Protein AF-A0AB33VFN6-F1 (afdb_monomer)

Mean predicted aligned error: 7.91 Å

Radius of gyration: 19.94 Å; Cα contacts (8 Å, |Δi|>4): 55; chains: 1; bounding box: 40×41×47 Å

Structure (mmCIF, N/CA/C/O backbone):
data_AF-A0AB33VFN6-F1
#
_entry.id   AF-A0AB33VFN6-F1
#
loop_
_atom_site.group_PDB
_atom_site.id
_atom_site.type_symbol
_atom_site.label_atom_id
_atom_site.label_alt_id
_atom_site.label_comp_id
_atom_site.label_asym_id
_atom_site.label_entity_id
_atom_site.label_seq_id
_atom_site.pdbx_PDB_ins_code
_atom_site.Cartn_x
_atom_site.Cartn_y
_atom_site.Cartn_z
_atom_site.occupancy
_atom_site.B_iso_or_equiv
_atom_site.auth_seq_id
_atom_site.auth_comp_id
_atom_site.auth_asym_id
_atom_site.auth_atom_id
_atom_site.pdbx_PDB_model_num
ATOM 1 N N . MET A 1 1 ? 2.770 28.468 1.454 1.00 62.97 1 MET A N 1
ATOM 2 C CA . MET A 1 1 ? 3.208 27.083 1.742 1.00 62.97 1 MET A CA 1
ATOM 3 C C . MET A 1 1 ? 2.191 26.129 1.129 1.00 62.97 1 MET A C 1
ATOM 5 O O . MET A 1 1 ? 1.022 26.241 1.469 1.00 62.97 1 MET A O 1
ATOM 9 N N . LYS A 1 2 ? 2.576 25.270 0.174 1.00 76.00 2 LYS A N 1
ATOM 10 C CA . LYS A 1 2 ? 1.662 24.249 -0.374 1.00 76.00 2 LYS A CA 1
ATOM 11 C C . LYS A 1 2 ? 1.518 23.139 0.669 1.00 76.00 2 LYS A C 1
ATOM 13 O O . LYS A 1 2 ? 2.529 22.588 1.097 1.00 76.00 2 LYS A O 1
ATOM 18 N N . LEU A 1 3 ? 0.293 22.852 1.101 1.00 74.88 3 LEU A N 1
ATOM 19 C CA . LEU A 1 3 ? 0.036 21.748 2.024 1.00 74.88 3 LEU A CA 1
ATOM 20 C C . LEU A 1 3 ? 0.322 20.408 1.315 1.00 74.88 3 LEU A C 1
ATOM 22 O O . LEU A 1 3 ? 0.024 20.280 0.122 1.00 74.88 3 LEU A O 1
ATOM 26 N N . PRO A 1 4 ? 0.900 19.412 2.009 1.00 84.94 4 PRO A N 1
ATOM 27 C CA . PRO A 1 4 ? 1.056 18.063 1.476 1.00 84.94 4 PRO A CA 1
ATOM 28 C C . PRO A 1 4 ? -0.286 17.505 0.981 1.00 84.94 4 PRO A C 1
ATOM 30 O O . PRO A 1 4 ? -1.309 17.651 1.646 1.00 84.94 4 PRO A O 1
ATOM 33 N N . ARG A 1 5 ? -0.289 16.7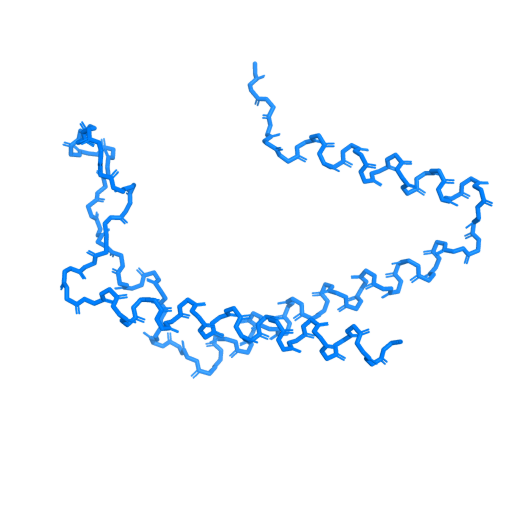97 -0.157 1.00 81.31 5 ARG A N 1
ATOM 34 C CA . ARG A 1 5 ? -1.512 16.214 -0.761 1.00 81.31 5 ARG A CA 1
ATOM 35 C C . ARG A 1 5 ? -2.303 15.310 0.198 1.00 81.31 5 ARG A C 1
ATOM 37 O O . ARG A 1 5 ? -3.504 15.139 0.032 1.00 81.31 5 ARG A O 1
ATOM 44 N N . LEU A 1 6 ? -1.629 14.731 1.190 1.00 88.25 6 LEU A N 1
ATOM 45 C CA . LEU A 1 6 ? -2.212 13.812 2.167 1.00 88.25 6 LEU A CA 1
ATOM 46 C C . LEU A 1 6 ? -2.761 14.505 3.422 1.00 88.25 6 LEU A C 1
ATOM 48 O O . LEU A 1 6 ? -3.441 13.859 4.214 1.00 88.25 6 LEU A O 1
ATOM 52 N N . THR A 1 7 ? -2.520 15.806 3.613 1.00 89.62 7 THR A N 1
ATOM 53 C CA . THR A 1 7 ? -2.939 16.515 4.831 1.00 89.62 7 THR A CA 1
ATOM 54 C C . THR A 1 7 ? -4.455 16.496 5.016 1.00 89.62 7 THR A C 1
ATOM 56 O O . THR A 1 7 ? -4.923 16.230 6.119 1.00 89.62 7 THR A O 1
ATOM 59 N N . THR A 1 8 ? -5.230 16.681 3.944 1.00 89.88 8 THR A N 1
ATOM 60 C CA . THR A 1 8 ? -6.701 16.614 3.998 1.00 89.88 8 THR A CA 1
ATOM 61 C C . THR A 1 8 ? -7.198 15.247 4.471 1.00 89.88 8 THR A C 1
ATOM 63 O O . THR A 1 8 ? -8.100 15.168 5.301 1.00 89.88 8 THR A O 1
ATOM 66 N N . TRP A 1 9 ? -6.573 14.165 4.001 1.00 92.56 9 TRP A N 1
ATOM 67 C CA . TRP A 1 9 ? -6.935 12.798 4.383 1.00 92.56 9 TRP A CA 1
ATOM 68 C C . TRP A 1 9 ? -6.587 12.487 5.839 1.00 92.56 9 TRP A C 1
ATOM 70 O O . TRP A 1 9 ? -7.372 11.845 6.535 1.00 92.56 9 TRP A O 1
ATOM 80 N N . ILE A 1 10 ? -5.447 12.987 6.324 1.00 92.31 10 ILE A N 1
ATOM 81 C CA . ILE A 1 10 ? -5.054 12.859 7.733 1.00 92.31 10 ILE A CA 1
ATOM 82 C C . ILE A 1 10 ? -6.083 13.551 8.634 1.00 92.31 10 ILE A C 1
ATOM 84 O O . ILE A 1 10 ? -6.556 12.945 9.592 1.00 92.31 10 ILE A O 1
ATOM 88 N N . ILE A 1 11 ? -6.482 14.782 8.296 1.00 94.19 11 ILE A N 1
ATOM 89 C CA . ILE A 1 11 ? -7.487 15.535 9.060 1.00 94.19 11 ILE A CA 1
ATOM 90 C C . ILE A 1 11 ? -8.821 14.779 9.091 1.00 94.19 11 ILE A C 1
ATOM 92 O O . ILE A 1 11 ? -9.389 14.594 10.166 1.00 94.19 11 ILE A O 1
ATOM 96 N N . ALA A 1 12 ? -9.292 14.289 7.940 1.00 93.94 12 ALA A N 1
ATOM 97 C CA . ALA A 1 12 ? -10.526 13.509 7.862 1.00 93.94 12 ALA A CA 1
ATOM 98 C C . ALA A 1 12 ? -10.463 12.228 8.715 1.00 93.94 12 ALA A C 1
ATOM 100 O O . ALA A 1 12 ? -11.416 11.904 9.421 1.00 93.94 12 ALA A O 1
ATOM 101 N N . THR A 1 13 ? -9.324 11.529 8.702 1.00 92.81 13 THR A N 1
ATOM 102 C CA . THR A 1 13 ? -9.116 10.295 9.477 1.00 92.81 13 THR A CA 1
ATOM 103 C C . THR A 1 13 ? -9.154 10.564 10.980 1.00 92.81 13 THR A C 1
ATOM 105 O O . THR A 1 13 ? -9.819 9.843 11.721 1.00 92.81 13 THR A O 1
ATOM 108 N N . ILE A 1 14 ? -8.485 11.629 11.436 1.00 94.25 14 ILE A N 1
ATOM 109 C CA . ILE A 1 14 ? -8.485 12.033 12.848 1.00 94.25 14 ILE A CA 1
ATOM 110 C C . ILE A 1 14 ? -9.895 12.439 13.288 1.00 94.25 14 ILE A C 1
ATOM 112 O O . ILE A 1 14 ? -10.349 12.006 14.345 1.00 94.25 14 ILE A O 1
ATOM 116 N N . ALA A 1 15 ? -10.610 13.218 12.473 1.00 95.88 15 ALA A N 1
ATOM 117 C CA . ALA A 1 15 ? -11.981 13.621 12.774 1.00 95.88 15 ALA A CA 1
ATOM 118 C C . ALA A 1 15 ? -12.912 12.406 12.924 1.00 95.88 15 ALA A C 1
ATOM 120 O O . ALA A 1 15 ? -13.649 12.317 13.904 1.00 95.88 15 ALA A O 1
ATOM 121 N N . LEU A 1 16 ? -12.827 11.434 12.009 1.00 93.06 16 LEU A N 1
ATOM 122 C CA . LEU A 1 16 ? -13.589 10.185 12.100 1.00 93.06 16 LEU A CA 1
ATOM 123 C C . LEU A 1 16 ? -13.234 9.382 13.357 1.00 93.06 16 LEU A C 1
ATOM 125 O O . LEU A 1 16 ? -14.137 8.916 14.048 1.00 93.06 16 LEU A O 1
ATOM 129 N N . ALA A 1 17 ? -11.948 9.260 13.696 1.00 92.19 17 ALA A N 1
ATOM 130 C CA . ALA A 1 17 ? -11.513 8.559 14.904 1.00 92.19 17 ALA A CA 1
ATOM 131 C C . ALA A 1 17 ? -12.062 9.213 16.187 1.00 92.19 17 ALA A C 1
ATOM 133 O O . ALA A 1 17 ? -12.501 8.507 17.096 1.00 92.19 17 ALA A O 1
ATOM 134 N N . ILE A 1 18 ? -12.102 10.551 16.244 1.00 94.38 18 ILE A N 1
ATOM 135 C CA . ILE A 1 18 ? -12.695 11.299 17.364 1.00 94.38 18 ILE A CA 1
ATOM 136 C C . ILE A 1 18 ? -14.204 11.049 17.441 1.00 94.38 18 ILE A C 1
ATOM 138 O O . ILE A 1 18 ? -14.713 10.741 18.516 1.00 94.38 18 ILE A O 1
ATOM 142 N N . ILE A 1 19 ? -14.919 11.130 16.315 1.00 95.50 19 ILE A N 1
ATOM 143 C CA . ILE A 1 19 ? -16.368 10.880 16.265 1.00 95.50 19 ILE A CA 1
ATOM 144 C C . ILE A 1 19 ? -16.691 9.460 16.752 1.00 95.50 19 ILE A C 1
ATOM 146 O O . ILE A 1 19 ? -17.586 9.289 17.578 1.00 95.50 19 ILE A O 1
ATOM 150 N N . ILE A 1 20 ? -15.933 8.450 16.308 1.00 93.12 20 ILE A N 1
ATOM 151 C CA . ILE A 1 20 ? -16.082 7.063 16.777 1.00 93.12 20 ILE A CA 1
ATOM 152 C C . ILE A 1 20 ? -15.813 6.971 18.282 1.00 93.12 20 ILE A C 1
ATOM 154 O O . ILE A 1 20 ? -16.580 6.333 18.998 1.00 93.12 20 ILE A O 1
ATOM 158 N N . GLY A 1 21 ? -14.767 7.634 18.781 1.00 92.44 21 GLY A N 1
ATOM 159 C CA . GLY A 1 21 ? -14.443 7.647 20.207 1.00 92.44 21 GLY A CA 1
ATOM 160 C C . GLY A 1 21 ? -15.532 8.275 21.080 1.00 92.44 21 GLY A C 1
ATOM 161 O O . GLY A 1 21 ? -15.776 7.788 22.181 1.00 92.44 21 GLY A O 1
ATOM 162 N N . LEU A 1 22 ? -16.217 9.308 20.579 1.00 94.69 22 LEU A N 1
ATOM 163 C CA . LEU A 1 22 ? -17.315 9.976 21.283 1.00 94.69 22 LEU A CA 1
ATOM 164 C C . LEU A 1 22 ? -18.624 9.175 21.233 1.00 94.69 22 LEU A C 1
ATOM 166 O O . LEU A 1 22 ? -19.325 9.090 22.237 1.00 94.69 22 LEU A O 1
ATOM 170 N N . LEU A 1 23 ? -18.959 8.589 20.079 1.00 95.12 23 LEU A N 1
ATOM 171 C CA . LEU A 1 23 ? -20.221 7.863 19.884 1.00 95.12 23 LEU A CA 1
ATOM 172 C C . LEU A 1 23 ? -20.159 6.405 20.353 1.00 95.12 23 LEU A C 1
ATOM 174 O O . LEU A 1 23 ? -21.181 5.810 20.686 1.00 95.12 23 LEU A O 1
ATOM 178 N N . SER A 1 24 ? -18.985 5.779 20.312 1.00 93.38 24 SER A N 1
ATOM 179 C CA . SER A 1 24 ? -18.804 4.346 20.554 1.00 93.38 24 SER A CA 1
ATOM 180 C C . SER A 1 24 ? -17.390 4.051 21.076 1.00 93.38 24 SER A C 1
ATOM 182 O O . SER A 1 24 ? -16.602 3.389 20.397 1.00 93.38 24 SER A O 1
ATOM 184 N N . PRO A 1 25 ? -17.055 4.475 22.311 1.00 88.75 25 PRO A N 1
ATOM 185 C CA . PRO A 1 25 ? -15.706 4.329 22.872 1.00 88.75 25 PRO A CA 1
ATOM 186 C C . PRO A 1 25 ? -15.237 2.868 22.935 1.00 88.75 25 PRO A C 1
ATOM 188 O O . PRO A 1 25 ? -14.053 2.584 22.765 1.00 88.75 25 PRO A O 1
ATOM 191 N N . GLN A 1 26 ? -16.171 1.923 23.082 1.00 92.56 26 GLN A N 1
ATOM 192 C CA . GLN A 1 26 ? -15.895 0.483 23.051 1.00 92.56 26 GLN A CA 1
ATOM 193 C C . GLN A 1 26 ? -15.353 -0.033 21.704 1.00 92.56 26 GLN A C 1
ATOM 195 O O . GLN A 1 26 ? -14.795 -1.125 21.653 1.00 92.56 26 GLN A O 1
ATOM 200 N N . GLN A 1 27 ? -15.496 0.723 20.608 1.00 91.12 27 GLN A N 1
ATOM 201 C CA . GLN A 1 27 ? -14.975 0.345 19.288 1.00 91.12 27 GLN A CA 1
ATOM 202 C C . GLN A 1 27 ? -13.517 0.772 19.072 1.00 91.12 27 GLN A C 1
ATOM 204 O O . GLN A 1 27 ? -12.863 0.235 18.176 1.00 91.12 27 GLN A O 1
ATOM 209 N N . LEU A 1 28 ? -12.974 1.684 19.893 1.00 90.50 28 LEU A N 1
ATOM 210 C CA . LEU A 1 28 ? -11.583 2.132 19.766 1.00 90.50 28 LEU A CA 1
ATOM 211 C C . LEU A 1 28 ? -10.575 0.972 19.879 1.00 90.50 28 LEU A C 1
ATOM 213 O O . LEU A 1 28 ? -9.708 0.879 19.008 1.00 90.50 28 LEU A O 1
ATOM 217 N N . PRO A 1 29 ? -10.691 0.039 20.850 1.00 90.88 29 PRO A N 1
ATOM 218 C CA . PRO A 1 29 ? -9.782 -1.104 20.935 1.00 90.88 29 PRO A CA 1
ATOM 219 C C . PRO A 1 29 ? -9.846 -2.015 19.702 1.00 90.88 29 PRO A C 1
ATOM 221 O O . PRO A 1 29 ? -8.812 -2.449 19.200 1.00 90.88 29 PRO A O 1
ATOM 224 N N . VAL A 1 30 ? -11.046 -2.261 19.164 1.00 91.69 30 VAL A N 1
ATOM 225 C CA . VAL A 1 30 ? -11.240 -3.110 17.974 1.00 91.69 30 VAL A CA 1
ATOM 226 C C . VAL A 1 30 ? -10.661 -2.443 16.726 1.00 91.69 30 VAL A C 1
ATOM 228 O O . VAL A 1 30 ? -10.015 -3.097 15.909 1.00 91.69 30 VAL A O 1
ATOM 231 N N . SER A 1 31 ? -10.845 -1.129 16.582 1.00 90.31 31 SER A N 1
ATOM 232 C CA . SER A 1 31 ? -10.254 -0.368 15.481 1.00 90.31 31 SER A CA 1
ATOM 233 C C . SER A 1 31 ? -8.726 -0.356 15.556 1.00 90.31 31 SER A C 1
ATOM 235 O O . SER A 1 31 ? -8.066 -0.513 14.530 1.00 90.31 31 SER A O 1
ATOM 237 N N . LEU A 1 32 ? -8.154 -0.200 16.755 1.00 90.75 32 LEU A N 1
ATOM 238 C CA . LEU A 1 32 ? -6.706 -0.269 16.967 1.00 90.75 32 LEU A CA 1
ATOM 239 C C . LEU A 1 32 ? -6.149 -1.654 16.632 1.00 90.75 32 LEU A C 1
ATOM 241 O O . LEU A 1 32 ? -5.111 -1.745 15.982 1.00 90.75 32 LEU A O 1
ATOM 245 N N . TYR A 1 33 ? -6.857 -2.717 17.016 1.00 91.44 33 TYR A N 1
ATOM 246 C CA . TYR A 1 33 ? -6.495 -4.086 16.659 1.00 91.44 33 TYR A CA 1
ATOM 247 C C . TYR A 1 33 ? -6.496 -4.308 15.138 1.00 91.44 33 TYR A C 1
ATOM 249 O O . TYR A 1 33 ? -5.532 -4.822 14.579 1.00 91.44 33 TYR A O 1
ATOM 257 N N . LYS A 1 34 ? -7.529 -3.846 14.426 1.00 90.38 34 LYS A N 1
ATOM 258 C CA . LYS A 1 34 ? -7.565 -3.936 12.955 1.00 90.38 34 LYS A CA 1
ATOM 259 C C . LYS A 1 34 ? -6.442 -3.132 12.300 1.00 90.38 34 LYS A C 1
ATOM 261 O O . LYS A 1 34 ? -5.843 -3.582 11.326 1.00 90.38 34 LYS A O 1
ATOM 266 N N . LEU A 1 35 ? -6.127 -1.957 12.843 1.00 91.38 35 LEU A N 1
ATOM 267 C CA . LEU A 1 35 ? -5.037 -1.131 12.336 1.00 91.38 35 LEU A CA 1
ATOM 268 C C . LEU A 1 35 ? -3.669 -1.789 12.563 1.00 91.38 35 LEU A C 1
ATOM 270 O O . LEU A 1 35 ? -2.837 -1.756 11.660 1.00 91.38 35 LEU A O 1
ATOM 274 N N . SER A 1 36 ? -3.439 -2.421 13.719 1.00 90.56 36 SER A N 1
ATOM 275 C CA . SER A 1 36 ? -2.189 -3.143 13.990 1.00 90.56 36 SER A CA 1
ATOM 276 C C . SER A 1 36 ? -2.019 -4.364 13.084 1.00 90.56 36 SER A C 1
ATOM 278 O O . SER A 1 36 ? -0.925 -4.624 12.589 1.00 90.56 36 SER A O 1
ATOM 280 N N . LEU A 1 37 ? -3.110 -5.071 12.795 1.00 89.69 37 LEU A N 1
ATOM 281 C CA . LEU A 1 37 ? -3.129 -6.153 11.822 1.00 89.69 37 LEU A CA 1
ATOM 282 C C . LEU A 1 37 ? -2.720 -5.666 10.421 1.00 89.69 37 LEU A C 1
ATOM 284 O O . LEU A 1 37 ? -1.805 -6.229 9.818 1.00 89.69 37 LEU A O 1
ATOM 288 N N . VAL A 1 38 ? -3.323 -4.582 9.921 1.00 91.62 38 VAL A N 1
ATOM 289 C CA . VAL A 1 38 ? -3.001 -4.015 8.596 1.00 91.62 38 VAL A CA 1
ATOM 290 C C . VAL A 1 38 ? -1.548 -3.530 8.517 1.00 91.62 38 VAL A C 1
ATOM 292 O O . VAL A 1 38 ? -0.871 -3.766 7.512 1.00 91.62 38 VAL A O 1
ATOM 295 N N . THR A 1 39 ? -1.030 -2.882 9.567 1.00 91.75 39 THR A N 1
ATOM 296 C CA . THR A 1 39 ? 0.368 -2.423 9.581 1.00 91.75 39 THR A CA 1
ATOM 297 C C . THR A 1 39 ? 1.349 -3.591 9.615 1.00 91.75 39 THR A C 1
ATOM 299 O O . THR A 1 39 ? 2.334 -3.568 8.876 1.00 91.75 39 THR A O 1
ATOM 302 N N . MET A 1 40 ? 1.065 -4.648 10.383 1.00 89.50 40 MET A N 1
ATOM 303 C CA . MET A 1 40 ? 1.870 -5.871 10.359 1.00 89.50 40 MET A CA 1
ATOM 304 C C . MET A 1 40 ? 1.837 -6.555 8.987 1.00 89.50 40 MET A C 1
ATOM 306 O O . MET A 1 40 ? 2.897 -6.942 8.496 1.00 89.50 40 MET A O 1
ATOM 310 N N . ALA A 1 41 ? 0.674 -6.631 8.324 1.00 91.94 41 ALA A N 1
ATOM 311 C CA . ALA A 1 41 ? 0.561 -7.151 6.955 1.00 91.94 41 ALA A CA 1
ATOM 312 C C . ALA A 1 41 ? 1.498 -6.411 5.996 1.00 91.94 41 ALA A C 1
ATOM 314 O O . ALA A 1 41 ? 2.245 -7.040 5.248 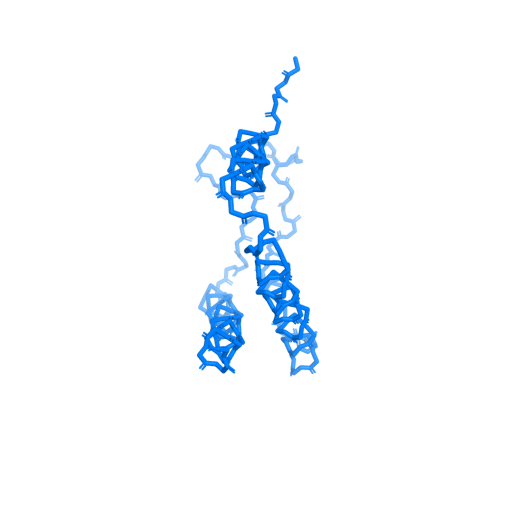1.00 91.94 41 ALA A O 1
ATOM 315 N N . ALA A 1 42 ? 1.482 -5.075 6.040 1.00 92.19 42 ALA A N 1
ATOM 316 C CA . ALA A 1 42 ? 2.320 -4.246 5.182 1.00 92.19 42 ALA A CA 1
ATOM 317 C C . ALA A 1 42 ? 3.817 -4.500 5.421 1.00 92.19 42 ALA A C 1
ATOM 319 O O . ALA A 1 42 ? 4.583 -4.631 4.463 1.00 92.19 42 ALA A O 1
ATOM 320 N N . VAL A 1 43 ? 4.229 -4.608 6.689 1.00 93.00 43 VAL A N 1
ATOM 321 C CA . VAL A 1 43 ? 5.620 -4.901 7.055 1.00 93.00 43 VAL A CA 1
ATOM 322 C C . VAL A 1 43 ? 6.023 -6.282 6.540 1.00 93.00 43 VAL A C 1
ATOM 324 O O . VAL A 1 43 ? 7.022 -6.395 5.832 1.00 93.00 43 VAL A O 1
ATOM 327 N N . VAL A 1 44 ? 5.239 -7.323 6.824 1.00 91.81 44 VAL A N 1
ATOM 328 C CA . VAL A 1 44 ? 5.543 -8.695 6.387 1.00 91.81 44 VAL A CA 1
ATOM 329 C C . VAL A 1 44 ? 5.589 -8.794 4.861 1.00 91.81 44 VAL A C 1
ATOM 331 O O . VAL A 1 44 ? 6.541 -9.357 4.325 1.00 91.81 44 VAL A O 1
ATOM 334 N N . ALA A 1 45 ? 4.631 -8.194 4.148 1.00 91.31 45 ALA A N 1
ATOM 335 C CA . ALA A 1 45 ? 4.608 -8.171 2.685 1.00 91.31 45 ALA A CA 1
ATOM 336 C C . ALA A 1 45 ? 5.862 -7.509 2.096 1.00 91.31 45 ALA A C 1
ATOM 338 O O . ALA A 1 45 ? 6.446 -8.012 1.134 1.00 91.31 45 ALA A O 1
ATOM 339 N N . TYR A 1 46 ? 6.305 -6.400 2.696 1.00 90.44 46 TYR A N 1
ATOM 340 C CA . TYR A 1 46 ? 7.524 -5.711 2.286 1.00 90.44 46 TYR A CA 1
ATOM 341 C C . TYR A 1 46 ? 8.775 -6.577 2.490 1.00 90.44 46 TYR A C 1
ATOM 343 O O . TYR A 1 46 ? 9.618 -6.677 1.594 1.00 90.44 46 TYR A O 1
ATOM 351 N N . TRP A 1 47 ? 8.893 -7.220 3.655 1.00 91.50 47 TRP A N 1
ATOM 352 C CA . TRP A 1 47 ? 10.000 -8.133 3.943 1.00 91.50 47 TRP A CA 1
ATOM 353 C C . TRP A 1 47 ? 10.003 -9.333 2.997 1.00 91.50 47 TRP A C 1
ATOM 355 O O . TRP A 1 47 ? 11.061 -9.692 2.482 1.00 91.50 47 TRP A O 1
ATOM 365 N N . LEU A 1 48 ? 8.830 -9.900 2.712 1.00 89.19 48 LEU A N 1
ATOM 366 C CA . LEU A 1 48 ? 8.677 -11.037 1.813 1.00 89.19 48 LEU A CA 1
ATOM 367 C C . LEU A 1 48 ? 9.103 -10.695 0.377 1.00 89.19 48 LEU A C 1
ATOM 369 O O . LEU A 1 48 ? 9.892 -11.440 -0.204 1.00 89.19 48 LEU A O 1
ATOM 373 N N . ASP A 1 49 ? 8.665 -9.553 -0.174 1.00 88.75 49 ASP A N 1
ATOM 374 C CA . ASP A 1 49 ? 9.103 -9.104 -1.510 1.00 88.75 49 ASP A CA 1
ATOM 375 C C . ASP A 1 49 ? 10.631 -8.964 -1.580 1.00 88.75 49 ASP A C 1
ATOM 377 O O . ASP A 1 49 ? 11.260 -9.390 -2.549 1.00 88.75 49 ASP A O 1
ATOM 381 N N . ARG A 1 50 ? 11.249 -8.405 -0.532 1.00 84.94 50 ARG A N 1
ATOM 382 C CA . ARG A 1 50 ? 12.692 -8.143 -0.509 1.00 84.94 50 ARG A CA 1
ATOM 383 C C . ARG A 1 50 ? 13.540 -9.393 -0.251 1.00 84.94 50 ARG A C 1
ATOM 385 O O . ARG A 1 50 ? 14.658 -9.450 -0.760 1.00 84.94 50 ARG A O 1
ATOM 392 N N . ALA A 1 51 ? 13.032 -10.359 0.515 1.00 86.38 51 ALA A N 1
ATOM 393 C CA . ALA A 1 51 ? 13.719 -11.614 0.821 1.00 86.38 51 ALA A CA 1
ATOM 394 C C . ALA A 1 51 ? 13.677 -12.601 -0.354 1.00 86.38 51 ALA A C 1
ATOM 396 O O . ALA A 1 51 ? 14.689 -13.226 -0.660 1.00 86.38 51 ALA A O 1
ATOM 397 N N . LEU A 1 52 ? 12.533 -12.710 -1.039 1.00 85.19 52 LEU A N 1
ATOM 398 C CA . LEU A 1 52 ? 12.383 -13.612 -2.183 1.00 85.19 52 LEU A CA 1
ATOM 399 C C . LEU A 1 52 ? 13.125 -13.106 -3.430 1.00 85.19 52 LEU A C 1
ATOM 401 O O . LEU A 1 52 ? 13.592 -13.910 -4.233 1.00 85.19 52 LEU A O 1
ATOM 405 N N . PHE A 1 53 ? 13.249 -11.783 -3.598 1.00 83.00 53 PHE A N 1
ATOM 406 C CA . PHE A 1 53 ? 13.770 -11.182 -4.831 1.00 83.00 53 PHE A CA 1
ATOM 407 C C . PHE A 1 53 ? 14.827 -10.095 -4.571 1.00 83.00 53 PHE A C 1
ATOM 409 O O . PHE A 1 53 ? 14.600 -8.917 -4.874 1.00 83.00 53 PHE A O 1
ATOM 416 N N . PRO A 1 54 ? 16.021 -10.453 -4.064 1.00 80.50 54 PRO A N 1
ATOM 417 C CA . PRO A 1 54 ? 17.066 -9.475 -3.765 1.00 80.50 54 PRO A CA 1
ATOM 418 C C . PRO A 1 54 ? 17.536 -8.686 -5.001 1.00 80.50 54 PRO A C 1
ATOM 420 O O . PRO A 1 54 ? 17.789 -7.484 -4.879 1.00 80.50 54 PRO A O 1
ATOM 423 N N . TYR A 1 55 ? 17.588 -9.327 -6.177 1.00 77.31 55 TYR A N 1
ATOM 424 C CA . TYR A 1 55 ? 18.148 -8.763 -7.416 1.00 77.31 55 TYR A CA 1
ATOM 425 C C . TYR A 1 55 ? 17.113 -8.208 -8.413 1.00 77.31 55 TYR A C 1
ATOM 427 O O . TYR A 1 55 ? 17.475 -7.437 -9.292 1.00 77.31 55 TYR A O 1
ATOM 435 N N . ALA A 1 56 ? 15.825 -8.544 -8.282 1.00 79.12 56 ALA A N 1
ATOM 436 C CA . ALA A 1 56 ? 14.779 -8.153 -9.241 1.00 79.12 56 ALA A CA 1
ATOM 437 C C . ALA A 1 56 ? 13.950 -6.953 -8.747 1.00 79.12 56 ALA A C 1
ATOM 439 O O . ALA A 1 56 ? 12.713 -7.004 -8.672 1.00 79.12 56 ALA A O 1
ATOM 440 N N . ARG A 1 57 ? 14.636 -5.876 -8.339 1.00 81.12 57 ARG A N 1
ATOM 441 C CA . ARG A 1 57 ? 13.984 -4.657 -7.836 1.00 81.12 57 ARG A CA 1
ATOM 442 C C . ARG A 1 57 ? 13.541 -3.760 -8.999 1.00 81.12 57 ARG A C 1
ATOM 444 O O . ARG A 1 57 ? 14.380 -3.444 -9.834 1.00 81.12 57 ARG A O 1
ATOM 451 N N . PRO A 1 58 ? 12.296 -3.240 -8.999 1.00 81.81 58 PRO A N 1
ATOM 452 C CA . PRO A 1 58 ? 11.794 -2.329 -10.032 1.00 81.81 58 PRO A CA 1
ATOM 453 C C . PRO A 1 58 ? 12.681 -1.104 -10.274 1.00 81.81 58 PRO A C 1
ATOM 455 O O . PRO A 1 58 ? 12.831 -0.671 -11.408 1.00 81.81 58 PRO A O 1
ATOM 458 N N . ALA A 1 59 ? 13.319 -0.587 -9.218 1.00 82.56 59 ALA A N 1
ATOM 459 C CA . ALA A 1 59 ? 14.233 0.551 -9.313 1.00 82.56 59 ALA A CA 1
ATOM 460 C C . ALA A 1 59 ? 15.470 0.276 -10.187 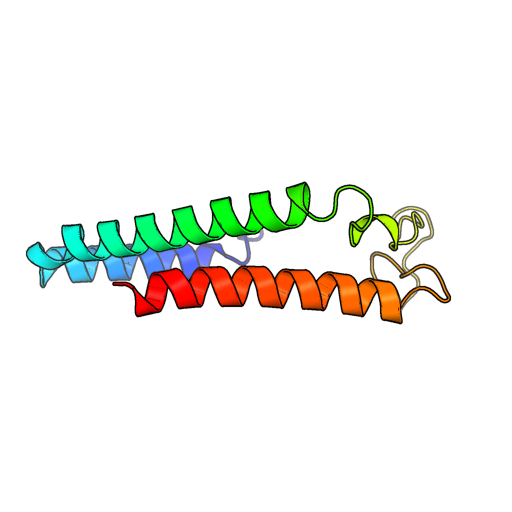1.00 82.56 59 ALA A C 1
ATOM 462 O O . ALA A 1 59 ? 16.063 1.217 -10.693 1.00 82.56 59 ALA A O 1
ATOM 463 N N . GLY A 1 60 ? 15.853 -0.992 -10.377 1.00 82.75 60 GLY A N 1
ATOM 464 C CA . GLY A 1 60 ? 16.963 -1.364 -11.255 1.00 82.75 60 GLY A CA 1
ATOM 465 C C . GLY A 1 60 ? 16.637 -1.279 -12.750 1.00 82.75 60 GLY A C 1
ATOM 466 O O . GLY A 1 60 ? 17.559 -1.337 -13.552 1.00 82.75 60 GLY A O 1
ATOM 467 N N . TYR A 1 61 ? 15.359 -1.142 -13.127 1.00 81.69 61 TYR A N 1
ATOM 468 C CA . TYR A 1 61 ? 14.925 -1.008 -14.527 1.00 81.69 61 TYR A CA 1
ATOM 469 C C . TYR A 1 61 ? 14.604 0.440 -14.923 1.00 81.69 61 TYR A C 1
ATOM 471 O O . TYR A 1 61 ? 14.168 0.679 -16.048 1.00 81.69 61 TYR A O 1
ATOM 479 N N . LEU A 1 62 ? 14.781 1.399 -14.011 1.00 83.12 62 LEU A N 1
ATOM 480 C CA . LEU A 1 62 ? 14.616 2.821 -14.300 1.00 83.12 62 LEU A CA 1
ATOM 481 C C . LEU A 1 62 ? 15.940 3.387 -14.818 1.00 83.12 62 LEU A C 1
ATOM 483 O O . LEU A 1 62 ? 17.005 3.100 -14.272 1.00 83.12 62 LEU A O 1
ATOM 487 N N . SER A 1 63 ? 15.864 4.182 -15.879 1.00 78.00 63 SER A N 1
ATOM 488 C CA . SER A 1 63 ? 16.986 4.936 -16.419 1.00 78.00 63 SER A CA 1
ATOM 489 C C . SER A 1 63 ? 17.442 5.989 -15.409 1.00 78.00 63 SER A C 1
ATOM 491 O O . SER A 1 63 ? 16.626 6.661 -14.780 1.00 78.00 63 SER A O 1
ATOM 493 N N . SER A 1 64 ? 18.758 6.150 -15.274 1.00 67.62 64 SER A N 1
ATOM 494 C CA . SER A 1 64 ? 19.383 7.158 -14.407 1.00 67.62 64 SER A CA 1
ATOM 495 C C . 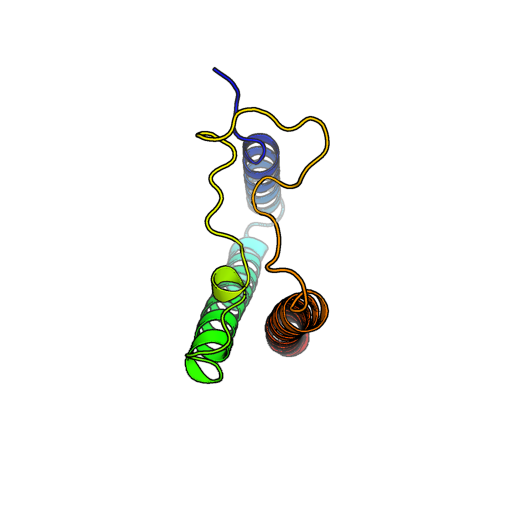SER A 1 64 ? 19.358 8.573 -14.999 1.00 67.62 64 SER A C 1
ATOM 497 O O . SER A 1 64 ? 19.974 9.468 -14.419 1.00 67.62 64 SER A O 1
ATOM 499 N N . ALA A 1 65 ? 18.719 8.767 -16.160 1.00 65.94 65 ALA A N 1
ATOM 500 C CA . ALA A 1 65 ? 18.526 10.083 -16.761 1.00 65.94 65 ALA A CA 1
ATOM 501 C C . ALA A 1 65 ? 17.722 10.955 -15.787 1.00 65.94 65 ALA A C 1
ATOM 503 O O . ALA A 1 65 ? 16.576 10.659 -15.452 1.00 65.94 65 ALA A O 1
ATOM 504 N N . ASP A 1 66 ? 18.376 11.982 -15.255 1.00 65.06 66 ASP A N 1
ATOM 505 C CA . ASP A 1 66 ? 17.803 12.863 -14.248 1.00 65.06 66 ASP A CA 1
ATOM 506 C C . ASP A 1 66 ? 17.081 13.981 -14.995 1.00 65.06 66 ASP A C 1
ATOM 508 O O . ASP A 1 66 ? 17.722 14.880 -15.541 1.00 65.06 66 ASP A O 1
ATOM 512 N N . TRP A 1 67 ? 15.746 13.947 -15.004 1.00 62.25 67 TRP A N 1
ATOM 513 C CA . TRP A 1 67 ? 14.899 14.959 -15.651 1.00 62.25 67 TRP A CA 1
ATOM 514 C C . TRP A 1 67 ? 15.224 16.402 -15.214 1.00 62.25 67 TRP A C 1
ATOM 516 O O . TRP A 1 67 ? 14.889 17.367 -15.899 1.00 62.25 67 TRP A O 1
ATOM 526 N N . ARG A 1 68 ? 15.901 16.576 -14.066 1.00 60.41 68 ARG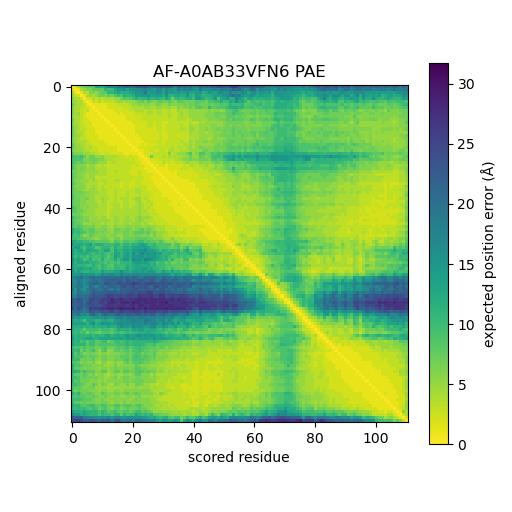 A N 1
ATOM 527 C CA . ARG A 1 68 ? 16.391 17.878 -13.592 1.00 60.41 68 ARG A CA 1
ATOM 528 C C . ARG A 1 68 ? 17.655 18.374 -14.294 1.00 60.41 68 ARG A C 1
ATOM 530 O O . ARG A 1 68 ? 17.890 19.580 -14.280 1.00 60.41 68 ARG A O 1
ATOM 537 N N . LYS A 1 69 ? 18.488 17.484 -14.839 1.00 60.41 69 LYS A N 1
ATOM 538 C CA . LYS A 1 69 ? 19.772 17.821 -15.480 1.00 60.41 69 LYS A CA 1
ATOM 539 C C . LYS A 1 69 ? 19.647 17.995 -16.988 1.00 60.41 69 LYS A C 1
ATOM 541 O O . LYS A 1 69 ? 20.323 18.859 -17.536 1.00 60.41 69 LYS A O 1
ATOM 546 N N . ASP A 1 70 ? 18.753 17.237 -17.616 1.00 60.06 70 ASP A N 1
ATOM 547 C CA . ASP A 1 70 ? 18.615 17.194 -19.078 1.00 60.06 70 ASP A CA 1
ATOM 548 C C . ASP A 1 70 ? 17.578 18.205 -19.621 1.00 60.06 70 ASP A C 1
ATOM 550 O O . ASP A 1 70 ? 17.383 18.334 -20.828 1.00 60.06 70 ASP A O 1
ATOM 554 N N . GLY A 1 71 ? 16.971 18.998 -18.727 1.00 55.88 71 GLY A N 1
ATOM 555 C CA . GLY A 1 71 ? 15.916 19.963 -19.040 1.00 55.88 71 GLY A CA 1
ATOM 556 C C . GLY A 1 71 ? 14.539 19.298 -19.154 1.00 55.88 71 GLY A C 1
ATOM 557 O O . GLY A 1 71 ? 14.449 18.084 -19.324 1.00 55.88 71 GLY A O 1
ATOM 558 N N . PRO A 1 72 ? 13.434 20.059 -19.033 1.00 55.78 72 PRO A N 1
ATOM 559 C CA . PRO A 1 72 ? 12.102 19.498 -19.205 1.00 55.78 72 PRO A CA 1
ATOM 560 C C . PRO A 1 72 ? 11.928 19.073 -20.669 1.00 55.78 72 PRO A C 1
ATOM 562 O O . PRO A 1 72 ? 11.587 19.893 -21.520 1.00 55.78 72 PRO A O 1
ATOM 565 N N . MET A 1 73 ? 12.158 17.795 -20.977 1.00 55.97 73 MET A N 1
ATOM 566 C CA . MET A 1 73 ? 11.571 17.193 -22.169 1.00 55.97 73 MET A CA 1
ATOM 567 C C . MET A 1 73 ? 10.063 17.204 -21.940 1.00 55.97 73 MET A C 1
ATOM 569 O O . MET A 1 73 ? 9.538 16.511 -21.071 1.00 55.97 73 MET A O 1
ATOM 573 N N . CYS A 1 74 ? 9.377 18.101 -22.647 1.00 54.31 74 CYS A N 1
ATOM 574 C CA . CYS A 1 74 ? 7.927 18.153 -22.651 1.00 54.31 74 CYS A CA 1
ATOM 575 C C . CYS A 1 74 ? 7.397 16.748 -22.981 1.00 54.31 74 CYS A C 1
ATOM 577 O O . CYS A 1 74 ? 7.735 16.220 -24.036 1.00 54.31 74 CYS A O 1
ATOM 579 N N . ASP A 1 75 ? 6.562 16.197 -22.095 1.00 60.97 75 ASP A N 1
ATOM 580 C CA . ASP A 1 75 ? 5.793 14.956 -22.292 1.00 60.97 75 ASP A CA 1
ATOM 581 C C . ASP A 1 75 ? 6.512 13.608 -22.039 1.00 60.97 75 ASP A C 1
ATOM 583 O O . ASP A 1 75 ? 5.985 12.566 -22.421 1.00 60.97 75 ASP A O 1
ATOM 587 N N . ASP A 1 76 ? 7.666 13.588 -21.352 1.00 64.94 76 ASP A N 1
ATOM 588 C CA . ASP A 1 76 ? 8.334 12.332 -20.943 1.00 64.94 76 ASP A CA 1
ATOM 589 C C . ASP A 1 76 ? 8.206 12.040 -19.430 1.00 64.94 76 ASP A C 1
ATOM 591 O O . ASP A 1 76 ? 7.946 12.929 -18.613 1.00 64.94 76 ASP A O 1
ATOM 595 N N . ALA A 1 77 ? 8.355 10.771 -19.042 1.00 68.00 77 ALA A N 1
ATOM 596 C CA . ALA A 1 77 ? 8.273 10.332 -17.653 1.00 68.00 77 ALA A CA 1
ATOM 597 C C . ALA A 1 77 ? 9.441 10.879 -16.813 1.00 68.00 77 ALA A C 1
ATOM 599 O O . ALA A 1 77 ? 10.590 10.841 -17.246 1.00 68.00 77 ALA A O 1
ATOM 600 N N . ASP A 1 78 ? 9.171 11.259 -15.554 1.00 71.69 78 ASP A N 1
ATOM 601 C CA . ASP A 1 78 ? 10.201 11.730 -14.606 1.00 71.69 78 ASP A CA 1
ATOM 602 C C . ASP A 1 78 ? 11.406 10.772 -14.504 1.00 71.69 78 ASP A C 1
ATOM 604 O O . ASP A 1 78 ? 12.517 11.201 -14.207 1.00 71.69 78 ASP A O 1
ATOM 608 N N . HIS A 1 79 ? 11.173 9.465 -14.683 1.00 72.81 79 HIS A N 1
ATOM 609 C CA . HIS A 1 79 ? 12.209 8.440 -14.813 1.00 72.81 79 HIS A CA 1
ATOM 610 C C . HIS A 1 79 ? 11.793 7.468 -15.922 1.00 72.81 79 HIS A C 1
ATOM 612 O O . HIS A 1 79 ? 10.892 6.648 -15.722 1.00 72.81 79 HIS A O 1
ATOM 618 N N . ALA A 1 80 ? 12.443 7.551 -17.082 1.00 75.31 80 ALA A N 1
ATOM 619 C CA . ALA A 1 80 ? 12.193 6.632 -18.188 1.00 75.31 80 ALA A CA 1
ATOM 620 C C . ALA A 1 80 ? 12.556 5.187 -17.802 1.00 75.31 80 ALA A C 1
ATOM 622 O O . ALA A 1 80 ? 13.489 4.946 -17.036 1.00 75.31 80 ALA A O 1
ATOM 623 N N . ILE A 1 81 ? 11.835 4.205 -18.340 1.00 81.69 81 ILE A N 1
ATOM 624 C CA . ILE A 1 81 ? 12.181 2.785 -18.183 1.00 81.69 81 ILE A CA 1
ATOM 625 C C . ILE A 1 81 ? 13.283 2.447 -19.194 1.00 81.69 81 ILE A C 1
ATOM 627 O O . ILE A 1 81 ? 13.270 2.946 -20.318 1.00 81.69 81 ILE A O 1
ATOM 631 N N . VAL A 1 82 ? 14.246 1.601 -18.815 1.00 82.06 82 VAL A N 1
ATOM 632 C CA . VAL A 1 82 ? 15.285 1.135 -19.747 1.00 82.06 82 VAL A CA 1
ATOM 633 C C . VAL A 1 82 ? 14.623 0.413 -20.925 1.00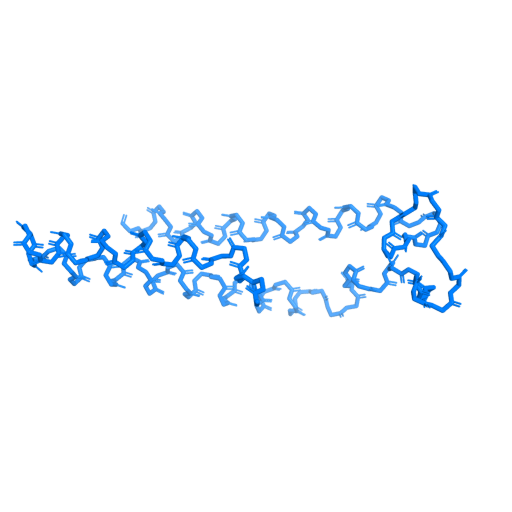 82.06 82 VAL A C 1
ATOM 635 O O . VAL A 1 82 ? 13.880 -0.556 -20.734 1.00 82.06 82 VAL A O 1
ATOM 638 N N . THR A 1 83 ? 14.908 0.877 -22.145 1.00 79.88 83 THR A N 1
ATOM 639 C CA . THR A 1 83 ? 14.325 0.352 -23.385 1.00 79.88 83 THR A CA 1
ATOM 640 C C . THR A 1 83 ? 14.510 -1.166 -23.472 1.00 79.88 83 THR A C 1
ATOM 642 O O . THR A 1 83 ? 15.614 -1.678 -23.288 1.00 79.88 83 THR A O 1
ATOM 645 N N . GLY A 1 84 ? 13.420 -1.898 -23.724 1.00 83.75 84 GLY A N 1
ATOM 646 C CA . GLY A 1 84 ? 13.416 -3.367 -23.794 1.00 83.75 84 GLY A CA 1
ATOM 647 C C . GLY A 1 84 ? 13.150 -4.101 -22.469 1.00 83.75 84 GLY A C 1
ATOM 648 O O . GLY A 1 84 ? 12.935 -5.311 -22.494 1.00 83.75 84 GLY A O 1
ATOM 649 N N . TYR A 1 85 ? 13.085 -3.403 -21.326 1.00 84.25 85 TYR A N 1
ATOM 650 C CA . TYR A 1 85 ? 12.787 -4.001 -20.010 1.00 84.25 85 TYR A CA 1
ATOM 651 C C . TYR A 1 85 ? 11.405 -3.635 -19.444 1.00 84.25 85 TYR A C 1
ATOM 653 O O . TYR A 1 85 ? 11.091 -3.987 -18.307 1.00 84.25 85 TYR A O 1
ATOM 661 N N . GLU A 1 86 ? 10.546 -2.993 -20.234 1.00 88.25 86 GLU A N 1
ATOM 662 C CA . GLU A 1 86 ? 9.197 -2.554 -19.838 1.00 88.25 86 GLU A CA 1
ATOM 663 C C . GLU A 1 86 ? 8.335 -3.695 -19.286 1.00 88.25 86 GLU A C 1
ATOM 665 O O . GLU A 1 86 ? 7.740 -3.567 -18.215 1.00 88.25 86 GLU A O 1
ATOM 670 N N . LEU A 1 87 ? 8.323 -4.846 -19.968 1.00 87.38 87 LEU A N 1
ATOM 671 C CA . LEU A 1 87 ? 7.558 -6.016 -19.535 1.00 87.38 87 LEU A CA 1
ATOM 672 C C . LEU A 1 87 ? 8.093 -6.586 -18.212 1.00 87.38 87 LEU A C 1
ATOM 674 O O . LEU A 1 87 ? 7.318 -6.991 -17.349 1.00 87.38 87 LEU A O 1
ATOM 678 N N . VAL A 1 88 ? 9.417 -6.594 -18.031 1.00 88.06 88 VAL A N 1
ATOM 679 C CA . VAL A 1 88 ? 10.063 -7.088 -16.804 1.00 88.06 88 VAL A CA 1
ATOM 680 C C . VAL A 1 88 ? 9.777 -6.142 -15.638 1.00 88.06 88 VAL A C 1
ATOM 682 O O . VAL A 1 88 ? 9.475 -6.597 -14.533 1.00 88.06 88 VAL A O 1
ATOM 685 N N . PHE A 1 89 ? 9.794 -4.832 -15.889 1.00 87.75 89 PHE A N 1
ATOM 686 C CA . PHE A 1 89 ? 9.391 -3.818 -14.923 1.00 87.75 89 PHE A CA 1
ATOM 687 C C . PHE A 1 89 ? 7.914 -3.970 -14.530 1.00 87.75 89 PHE A C 1
ATOM 689 O O . PHE A 1 89 ? 7.602 -4.037 -13.338 1.00 87.75 89 PHE A O 1
ATOM 696 N N . ALA A 1 90 ? 7.014 -4.109 -15.510 1.00 88.88 90 ALA A N 1
ATOM 697 C CA . ALA A 1 90 ? 5.590 -4.330 -15.274 1.00 88.88 90 ALA A CA 1
ATOM 698 C C . ALA A 1 90 ? 5.339 -5.623 -14.483 1.00 88.88 90 ALA A C 1
ATOM 700 O O . ALA A 1 90 ? 4.609 -5.607 -13.491 1.00 88.88 90 ALA A O 1
ATOM 701 N N . ALA A 1 91 ? 6.002 -6.725 -14.845 1.00 89.75 91 ALA A N 1
ATOM 702 C CA . ALA A 1 91 ? 5.918 -7.990 -14.120 1.00 89.75 91 ALA A CA 1
ATOM 703 C C . ALA A 1 91 ? 6.439 -7.866 -12.676 1.00 89.75 91 ALA A C 1
ATOM 705 O O . ALA A 1 91 ? 5.833 -8.404 -11.748 1.00 89.75 91 ALA A O 1
ATOM 706 N N . ALA A 1 92 ? 7.525 -7.118 -12.452 1.00 88.69 92 ALA A N 1
ATOM 707 C CA . ALA A 1 92 ? 8.052 -6.866 -11.113 1.00 88.69 92 ALA A CA 1
ATOM 708 C C . ALA A 1 92 ? 7.095 -6.016 -10.254 1.00 88.69 92 ALA A C 1
ATOM 710 O O . ALA A 1 92 ? 6.939 -6.288 -9.060 1.00 88.69 92 ALA A O 1
ATOM 711 N N . MET A 1 93 ? 6.423 -5.024 -10.847 1.00 90.75 93 MET A N 1
ATOM 712 C CA . MET A 1 93 ? 5.392 -4.224 -10.174 1.00 90.75 93 MET A CA 1
ATOM 713 C C . MET A 1 93 ? 4.129 -5.044 -9.880 1.00 90.75 93 MET A C 1
ATOM 715 O O . MET A 1 93 ? 3.589 -4.960 -8.776 1.00 90.75 93 MET A O 1
ATOM 719 N N . LEU A 1 94 ? 3.703 -5.896 -10.817 1.00 92.75 94 LEU A N 1
ATOM 720 C CA . LEU A 1 94 ? 2.556 -6.785 -10.641 1.00 92.75 94 LEU A CA 1
ATOM 721 C C . LEU A 1 94 ? 2.802 -7.807 -9.529 1.00 92.75 94 LEU A C 1
ATOM 723 O O . LEU A 1 94 ? 1.947 -8.004 -8.671 1.00 92.75 94 LEU A O 1
ATOM 727 N N . ARG A 1 95 ? 4.001 -8.392 -9.468 1.00 91.50 95 ARG A N 1
ATOM 728 C CA . ARG A 1 95 ? 4.404 -9.282 -8.373 1.00 91.50 95 ARG A CA 1
ATOM 729 C C . ARG A 1 95 ? 4.274 -8.607 -7.007 1.00 91.50 95 ARG A C 1
ATOM 731 O O . ARG A 1 95 ? 3.694 -9.189 -6.094 1.00 91.50 95 ARG A O 1
ATOM 738 N N . ARG A 1 96 ? 4.776 -7.374 -6.869 1.00 90.19 96 ARG A N 1
ATOM 739 C CA . ARG A 1 96 ? 4.642 -6.589 -5.630 1.00 90.19 96 ARG A CA 1
ATOM 740 C C . ARG A 1 96 ? 3.187 -6.352 -5.265 1.00 90.19 96 ARG A C 1
ATOM 742 O O . ARG A 1 96 ? 2.819 -6.538 -4.109 1.00 90.19 96 ARG A O 1
ATOM 749 N N . ALA A 1 97 ? 2.366 -5.989 -6.246 1.00 91.81 97 ALA A N 1
ATOM 750 C CA . ALA A 1 97 ? 0.938 -5.796 -6.039 1.00 91.81 97 ALA A CA 1
ATOM 751 C C . ALA A 1 97 ? 0.259 -7.083 -5.544 1.00 91.81 97 ALA A C 1
ATOM 753 O O . ALA A 1 97 ? -0.499 -7.027 -4.581 1.00 91.81 97 ALA A O 1
ATOM 754 N N . VAL A 1 98 ? 0.584 -8.243 -6.128 1.00 93.88 98 VAL A N 1
ATOM 755 C CA . VAL A 1 98 ? 0.029 -9.544 -5.719 1.00 93.88 98 VAL A CA 1
ATOM 756 C C . VAL A 1 98 ? 0.473 -9.940 -4.309 1.00 93.88 98 VAL A C 1
ATOM 758 O O . VAL A 1 98 ? -0.361 -10.387 -3.528 1.00 93.88 98 VAL A O 1
ATOM 761 N N . ILE A 1 99 ? 1.745 -9.739 -3.943 1.00 91.56 99 ILE A N 1
ATOM 762 C CA . ILE A 1 99 ? 2.241 -10.029 -2.583 1.00 91.56 99 ILE A CA 1
ATOM 763 C C . ILE A 1 99 ? 1.519 -9.159 -1.548 1.00 91.56 99 ILE A C 1
ATOM 765 O O . ILE A 1 99 ? 1.049 -9.666 -0.530 1.00 91.56 99 ILE A O 1
ATOM 769 N N . VAL A 1 100 ? 1.393 -7.856 -1.817 1.00 92.06 100 VAL A N 1
ATOM 770 C CA . VAL A 1 100 ? 0.695 -6.921 -0.924 1.00 92.06 100 VAL A CA 1
ATOM 771 C C . VAL A 1 100 ? -0.793 -7.260 -0.836 1.00 92.06 100 VAL A C 1
ATOM 773 O O . VAL A 1 100 ? -1.332 -7.316 0.266 1.00 92.06 100 VAL A O 1
ATOM 776 N N . ALA A 1 101 ? -1.451 -7.539 -1.964 1.00 91.75 101 ALA A N 1
ATOM 777 C CA . ALA A 1 101 ? -2.857 -7.931 -1.990 1.00 91.75 101 ALA A CA 1
ATOM 778 C C . ALA A 1 101 ? -3.090 -9.238 -1.220 1.00 9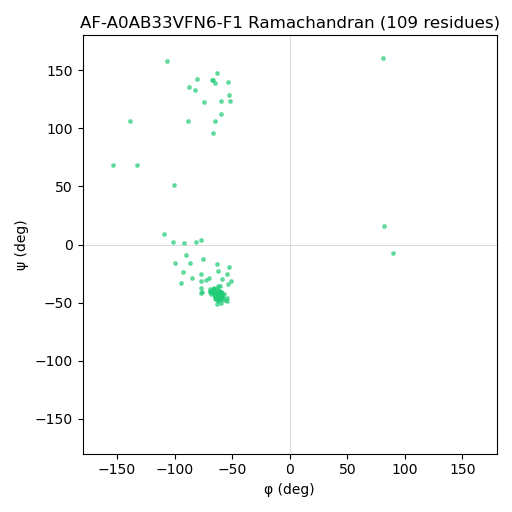1.75 101 ALA A C 1
ATOM 780 O O . ALA A 1 101 ? -3.986 -9.299 -0.384 1.00 91.75 101 ALA A O 1
ATOM 781 N N . GLY A 1 102 ? -2.248 -10.251 -1.437 1.00 91.94 102 GLY A N 1
ATOM 782 C CA . GLY A 1 102 ? -2.314 -11.525 -0.726 1.00 91.94 102 GLY A CA 1
ATOM 783 C C . GLY A 1 102 ? -2.147 -11.358 0.783 1.00 91.94 102 GLY A C 1
ATOM 784 O O . GLY A 1 102 ? -2.949 -11.891 1.543 1.00 91.94 102 GLY A O 1
ATOM 785 N N . ALA A 1 103 ? -1.168 -10.564 1.228 1.00 90.38 103 ALA A N 1
ATOM 786 C CA . ALA A 1 103 ? -0.963 -10.288 2.650 1.00 90.38 103 ALA A CA 1
ATOM 787 C C . ALA A 1 103 ? -2.144 -9.526 3.277 1.00 90.38 103 ALA A C 1
ATOM 789 O O . ALA A 1 103 ? -2.590 -9.873 4.370 1.00 90.38 103 ALA A O 1
ATOM 790 N N . MET A 1 104 ? -2.683 -8.520 2.580 1.00 90.75 104 MET A N 1
ATOM 791 C CA . MET A 1 104 ? -3.831 -7.743 3.061 1.00 90.75 104 MET A CA 1
ATOM 792 C C . MET A 1 104 ? -5.108 -8.581 3.127 1.00 90.75 104 MET A C 1
ATOM 794 O O . MET A 1 104 ? -5.848 -8.478 4.100 1.00 90.75 104 MET A O 1
ATOM 798 N N . LEU A 1 105 ? -5.355 -9.439 2.133 1.00 90.31 105 LEU A N 1
ATOM 799 C CA . LEU A 1 105 ? -6.494 -10.356 2.138 1.00 90.31 105 LEU A CA 1
ATOM 800 C C . LEU A 1 105 ? -6.352 -11.431 3.216 1.00 90.31 105 LEU A C 1
ATOM 802 O O . LEU A 1 105 ? -7.321 -11.703 3.915 1.00 90.31 105 LEU A O 1
ATOM 806 N N . ALA A 1 106 ? -5.159 -12.007 3.396 1.00 88.94 106 ALA A N 1
ATOM 807 C CA . ALA A 1 106 ? -4.915 -13.014 4.427 1.00 88.94 106 ALA A CA 1
ATOM 808 C C . ALA A 1 106 ? -5.225 -12.477 5.831 1.00 88.94 106 ALA A C 1
ATOM 810 O O . ALA A 1 106 ? -5.880 -13.150 6.623 1.00 88.94 106 ALA A O 1
ATOM 811 N N . ILE A 1 107 ? -4.804 -11.243 6.119 1.00 87.50 107 ILE A N 1
ATOM 812 C CA . ILE A 1 107 ? -5.081 -10.600 7.404 1.00 87.50 107 ILE A CA 1
ATOM 813 C C . ILE A 1 107 ? -6.527 -10.093 7.495 1.00 87.50 107 ILE A C 1
ATOM 815 O O . ILE A 1 107 ? -7.140 -10.196 8.552 1.00 87.50 107 ILE A O 1
ATOM 819 N N . GLY A 1 108 ? -7.088 -9.572 6.402 1.00 82.50 108 GLY A N 1
ATOM 820 C CA . GLY A 1 108 ? -8.460 -9.063 6.367 1.00 82.50 108 GLY A CA 1
ATOM 821 C C . GLY A 1 108 ? -9.539 -10.147 6.464 1.00 82.50 108 GLY A C 1
ATOM 822 O O . GLY A 1 108 ? -10.621 -9.856 6.961 1.00 82.50 108 GLY A O 1
ATOM 823 N N . LEU A 1 109 ? -9.256 -11.371 6.003 1.00 83.44 109 LEU A N 1
ATOM 824 C CA . LEU A 1 109 ? -10.160 -12.529 6.080 1.00 83.44 109 LEU A CA 1
ATOM 825 C C . LEU A 1 109 ? -9.933 -13.392 7.328 1.00 83.44 109 LEU A C 1
ATOM 827 O O . LEU A 1 109 ? -10.830 -14.128 7.724 1.00 83.44 109 LEU A O 1
ATOM 831 N N . GLY A 1 110 ? -8.737 -13.342 7.920 1.00 67.25 110 GLY A N 1
ATOM 832 C CA . GLY A 1 110 ? -8.408 -14.080 9.143 1.00 67.25 110 GLY A CA 1
ATOM 833 C C . GLY A 1 110 ? -8.885 -13.415 10.439 1.00 67.25 110 GLY A C 1
ATOM 834 O O . GLY A 1 110 ? -8.573 -13.932 11.511 1.00 67.25 110 GLY A O 1
ATOM 835 N N . ALA A 1 111 ? -9.581 -12.275 10.346 1.00 55.56 111 ALA A N 1
ATOM 836 C CA . ALA A 1 111 ? -10.024 -11.433 11.460 1.00 55.56 111 ALA A CA 1
ATOM 837 C C . ALA A 1 111 ? -11.550 -11.401 11.615 1.00 55.56 111 ALA A C 1
ATOM 839 O O . ALA A 1 111 ? -12.257 -11.467 10.585 1.00 55.56 111 ALA A O 1
#

Sequence (111 aa):
MKLPRLTTWIIATIALAIIIGLLSPQQLPVSLYKLSLVTMAAVVAYWLDRALFPYARPAGYLSSADWRKDGPMCDDADHAIVTGYELVFAAAMLRRAVIVAGAMLAIGLGA

Secondary structure (DSSP, 8-state):
-PPPTTHHHHHHHHHHHHHHHHH-GGGHHHHHHHHHHHHHHHHHHHHHHHHH-SS--GGGGB----TTTS---TT--SSPBPTT-HHHHHHHHHHHH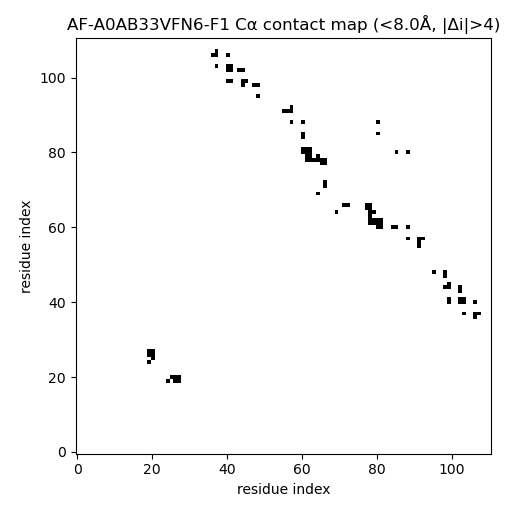HHHHHHHHHHHH--

Foldseek 3Di:
DDDPPCPVVVVVVVVVLVVCCVPPVVCNVVVVVLVVLLVVLVVVLVVVLCVVPVPLDLVVQWDPPQCVPVDPPPPDDNTDGNPPCVVSSVVSVVVSVVSSVVSNCVSVVVD

InterPro domains:
  IPR025140 Putative 2/3 transmembrane domain holin [PF13272] (6-110)

pLDDT: mean 84.06, std 11.03, range [54.31, 95.88]

Organism: Ralstonia solanacearum (strain UW551) (NCBI:txid342110)

Solvent-accessible surface area (backbone atoms only — not comparable to full-atom values): 6503 Å² total; per-residue (Å²): 132,87,76,62,91,59,51,66,56,52,53,53,51,53,52,52,52,50,51,43,44,74,78,40,54,84,48,49,64,56,51,51,52,54,48,52,50,54,53,50,28,53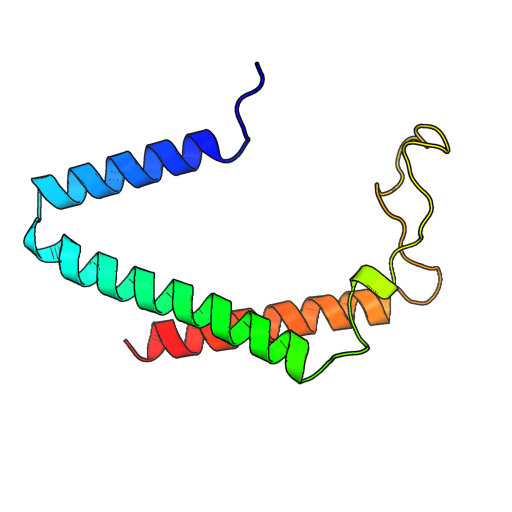,52,53,30,54,50,49,56,50,68,79,37,75,85,67,47,55,76,76,44,44,39,85,65,50,48,84,77,77,46,85,63,85,93,64,64,76,56,43,63,38,87,94,41,57,67,60,38,50,50,42,50,49,50,52,50,50,46,45,49,50,32,48,48,54,55,64,69,74,103